Protein AF-A0A4Y3M5N6-F1 (afdb_monomer)

Sequence (99 aa):
MKWKTPMAPKPRKFVPGEALVLSGDALLEIAESHKWFFHGERLMHSAALKNMSLTVVRARIADGYIRRADLNPDWIAFERERFARLDKASKAAITGEAA

Structure (mmCIF, N/CA/C/O backbone):
data_AF-A0A4Y3M5N6-F1
#
_entry.id   AF-A0A4Y3M5N6-F1
#
loop_
_atom_site.group_PDB
_atom_site.id
_atom_site.type_symbol
_atom_site.label_atom_id
_atom_site.label_alt_id
_atom_site.label_comp_id
_atom_site.label_asym_id
_atom_site.label_entity_id
_atom_site.label_seq_id
_atom_site.pdbx_PDB_ins_code
_atom_site.Cartn_x
_atom_site.Cartn_y
_atom_site.Cartn_z
_atom_site.occupancy
_atom_site.B_iso_or_equiv
_atom_site.auth_seq_id
_atom_site.auth_comp_id
_atom_site.auth_asym_id
_atom_site.auth_atom_id
_atom_site.pdbx_PDB_model_num
ATOM 1 N N . MET A 1 1 ? 18.084 19.795 -36.525 1.00 39.41 1 MET A N 1
ATOM 2 C CA . MET A 1 1 ? 17.008 19.636 -35.519 1.00 39.41 1 MET A CA 1
ATOM 3 C C . MET A 1 1 ? 17.546 18.837 -34.341 1.00 39.41 1 MET A C 1
ATOM 5 O O . MET A 1 1 ? 17.941 17.697 -34.541 1.00 39.41 1 MET A O 1
ATOM 9 N N . LYS A 1 2 ? 17.622 19.421 -33.138 1.00 44.84 2 LYS A N 1
ATOM 10 C CA . LYS A 1 2 ? 17.943 18.662 -31.919 1.00 44.84 2 LYS A CA 1
ATOM 11 C C . LYS A 1 2 ? 16.663 17.972 -31.455 1.00 44.84 2 LYS A C 1
ATOM 13 O O . LYS A 1 2 ? 15.797 18.627 -30.883 1.00 44.84 2 LYS A O 1
ATOM 18 N N . TRP A 1 3 ? 16.533 16.681 -31.738 1.00 44.19 3 TRP A N 1
ATOM 19 C CA . TRP A 1 3 ? 15.503 15.850 -31.126 1.00 44.19 3 TRP A CA 1
ATOM 20 C C . TRP A 1 3 ? 15.828 15.791 -29.633 1.00 44.19 3 TRP A C 1
ATOM 22 O O . TRP A 1 3 ? 16.779 15.129 -29.225 1.00 44.19 3 TRP A O 1
ATOM 32 N N . LYS A 1 4 ? 15.113 16.568 -28.813 1.00 52.34 4 LYS A N 1
ATOM 33 C CA . LYS A 1 4 ? 15.133 16.352 -27.367 1.00 52.34 4 LYS A CA 1
ATOM 34 C C . LYS A 1 4 ? 14.393 15.043 -27.151 1.00 52.34 4 LYS A C 1
ATOM 36 O O . LYS A 1 4 ? 13.171 15.020 -27.266 1.00 52.34 4 LYS A O 1
ATOM 41 N N . THR A 1 5 ? 15.127 13.961 -26.910 1.00 56.66 5 THR A N 1
ATOM 42 C CA . THR A 1 5 ? 14.543 12.698 -26.463 1.00 56.66 5 THR A CA 1
ATOM 43 C C . THR A 1 5 ? 13.625 13.027 -25.285 1.00 56.66 5 THR A C 1
ATOM 45 O O . THR A 1 5 ? 14.105 13.651 -24.331 1.00 56.66 5 THR A O 1
ATOM 48 N N . PRO A 1 6 ? 12.315 12.731 -25.350 1.00 56.38 6 PRO A N 1
ATOM 49 C CA . PRO A 1 6 ? 11.434 13.004 -24.230 1.00 56.38 6 PRO A CA 1
ATOM 50 C C . PRO A 1 6 ? 11.995 12.262 -23.020 1.00 56.38 6 PRO A C 1
ATOM 52 O O . PRO A 1 6 ? 12.229 11.054 -23.074 1.00 56.38 6 PRO A O 1
ATOM 55 N N . MET A 1 7 ? 12.296 13.010 -21.958 1.00 62.03 7 MET A N 1
ATOM 56 C CA . MET A 1 7 ? 12.764 12.421 -20.713 1.00 62.03 7 MET A CA 1
ATOM 57 C C . MET A 1 7 ? 11.644 11.501 -20.239 1.00 62.03 7 MET A C 1
ATOM 59 O O . MET A 1 7 ? 10.528 11.975 -20.012 1.00 62.03 7 MET A O 1
ATOM 63 N N . ALA A 1 8 ? 11.915 10.194 -20.179 1.00 67.44 8 ALA A N 1
ATOM 64 C CA . ALA A 1 8 ? 10.926 9.232 -19.722 1.00 67.44 8 ALA A CA 1
ATOM 65 C C . ALA A 1 8 ? 10.376 9.715 -18.368 1.00 67.44 8 ALA A C 1
ATOM 67 O O . ALA A 1 8 ? 11.163 10.138 -17.509 1.00 67.44 8 ALA A O 1
ATOM 68 N N . PRO A 1 9 ? 9.046 9.741 -18.184 1.00 76.38 9 PRO A N 1
ATOM 69 C CA . PRO A 1 9 ? 8.466 10.217 -16.942 1.00 76.38 9 PRO A CA 1
ATOM 70 C C . PRO A 1 9 ? 9.006 9.383 -15.780 1.00 76.38 9 PRO A C 1
ATOM 72 O O . PRO A 1 9 ? 9.137 8.163 -15.884 1.00 76.38 9 PRO A O 1
ATOM 75 N N . LYS A 1 10 ? 9.327 10.050 -14.666 1.00 84.81 10 LYS A N 1
ATOM 76 C CA . LYS A 1 10 ? 9.780 9.367 -13.452 1.00 84.81 10 LYS A CA 1
ATOM 77 C C . LYS A 1 10 ? 8.723 8.319 -13.059 1.00 84.81 10 LYS A C 1
ATOM 79 O O . LYS A 1 10 ? 7.541 8.680 -13.012 1.00 84.81 10 LYS A O 1
ATOM 84 N N . PRO A 1 11 ? 9.103 7.062 -12.762 1.00 89.44 11 PRO A N 1
ATOM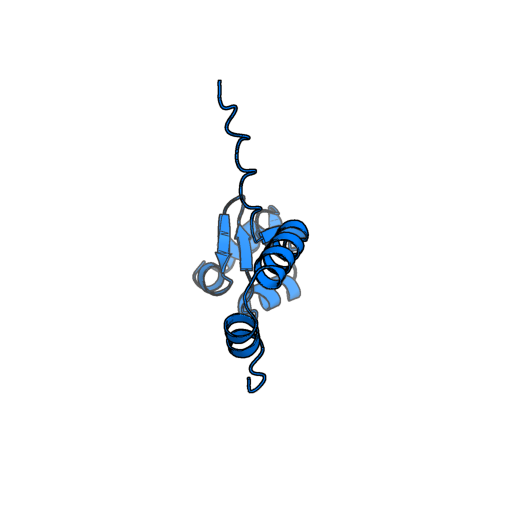 85 C CA . PRO A 1 11 ? 8.136 6.059 -12.327 1.00 89.44 11 PRO A CA 1
ATOM 86 C C . PRO A 1 11 ? 7.400 6.525 -11.062 1.00 89.44 11 PRO A C 1
ATOM 88 O O . PRO A 1 11 ? 7.904 7.346 -10.294 1.00 89.44 11 PRO A O 1
ATOM 91 N N . ARG A 1 12 ? 6.186 6.022 -10.820 1.00 90.56 12 ARG A N 1
ATOM 92 C CA . ARG A 1 12 ? 5.474 6.286 -9.557 1.00 90.56 12 ARG A CA 1
ATOM 93 C C . ARG A 1 12 ? 6.083 5.443 -8.439 1.00 90.56 12 ARG A C 1
ATOM 95 O O . ARG A 1 12 ? 6.381 4.279 -8.670 1.00 90.56 12 ARG A O 1
ATOM 102 N N . LYS A 1 13 ? 6.213 6.001 -7.230 1.00 94.56 13 LYS A N 1
ATOM 103 C CA . LYS A 1 13 ? 6.782 5.295 -6.066 1.00 94.56 13 LYS A CA 1
ATOM 104 C C . LYS A 1 13 ? 5.948 4.091 -5.618 1.00 94.56 13 LYS A C 1
ATOM 106 O O . LYS A 1 13 ? 6.518 3.058 -5.294 1.00 94.56 13 LYS A O 1
ATOM 111 N N . PHE A 1 14 ? 4.627 4.233 -5.592 1.00 96.00 14 PHE A N 1
ATOM 112 C CA . PHE A 1 14 ? 3.705 3.185 -5.156 1.00 96.00 14 PHE A CA 1
ATOM 113 C C . PHE A 1 14 ? 2.809 2.726 -6.303 1.00 96.00 14 PHE A C 1
ATOM 115 O O . PHE A 1 14 ? 2.436 3.538 -7.156 1.00 96.00 14 PHE A O 1
ATOM 122 N N . VAL A 1 15 ? 2.433 1.449 -6.276 1.00 95.50 15 VAL A N 1
ATOM 123 C CA . VAL A 1 15 ? 1.478 0.823 -7.200 1.00 95.50 15 VAL A CA 1
ATOM 124 C C . VAL A 1 15 ? 0.389 0.066 -6.428 1.00 95.50 15 VAL A C 1
ATOM 126 O O . VAL A 1 15 ? 0.638 -0.356 -5.295 1.00 95.50 15 VAL A O 1
ATOM 129 N N . PRO A 1 16 ? -0.828 -0.081 -6.989 1.00 95.44 16 PRO A N 1
ATOM 130 C CA . PRO A 1 16 ? -1.902 -0.815 -6.327 1.00 95.44 16 PRO A CA 1
ATOM 131 C C . PRO A 1 16 ? -1.558 -2.300 -6.190 1.00 95.44 16 PRO A C 1
ATOM 133 O O . PRO A 1 16 ? -1.433 -3.003 -7.192 1.00 95.44 16 PRO A O 1
ATOM 136 N N . GLY A 1 17 ? -1.448 -2.763 -4.950 1.00 94.44 17 GLY A N 1
ATOM 137 C CA . GLY A 1 17 ? -1.232 -4.159 -4.594 1.00 94.44 17 GLY A CA 1
ATOM 138 C C . GLY A 1 17 ? -2.535 -4.939 -4.453 1.00 94.44 17 GLY A C 1
ATOM 139 O O . GLY A 1 17 ? -3.551 -4.632 -5.094 1.00 94.44 17 GLY A O 1
ATOM 140 N N . GLU A 1 18 ? -2.515 -5.942 -3.580 1.00 94.06 18 GLU A N 1
ATOM 141 C CA . GLU A 1 18 ? -3.686 -6.757 -3.250 1.00 94.06 18 GLU A CA 1
ATOM 142 C C . GLU A 1 18 ? -4.818 -5.923 -2.639 1.00 94.06 18 GLU A C 1
ATOM 144 O O . GLU A 1 18 ? -4.592 -5.012 -1.835 1.00 94.06 18 GLU A O 1
ATOM 149 N N . ALA A 1 19 ? -6.054 -6.250 -3.018 1.00 94.62 19 ALA A N 1
ATOM 150 C CA . ALA A 1 19 ? -7.231 -5.724 -2.343 1.00 94.62 19 ALA A CA 1
ATOM 151 C C . ALA A 1 19 ? -7.325 -6.312 -0.935 1.00 94.62 19 ALA A C 1
ATOM 153 O O . ALA A 1 19 ? -7.101 -7.506 -0.735 1.00 94.62 19 ALA A O 1
ATOM 154 N N . LEU A 1 20 ? -7.666 -5.471 0.039 1.00 94.25 20 LEU A N 1
ATOM 155 C CA . LEU A 1 20 ? -7.989 -5.974 1.364 1.00 94.25 20 LEU A CA 1
ATOM 156 C C . LEU A 1 20 ? -9.308 -6.745 1.293 1.00 94.25 20 LEU A C 1
ATOM 158 O O . LEU A 1 20 ? -10.270 -6.295 0.674 1.00 94.25 20 LEU A O 1
ATOM 162 N N . VAL A 1 21 ? -9.351 -7.895 1.955 1.00 94.25 21 VAL A N 1
ATOM 163 C CA . VAL A 1 21 ? -10.579 -8.672 2.139 1.00 94.25 21 VAL A CA 1
ATOM 164 C C . VAL A 1 21 ? -11.224 -8.234 3.445 1.00 94.25 21 VAL A C 1
ATOM 166 O O . VAL A 1 21 ? -10.520 -7.981 4.421 1.00 94.25 21 VAL A O 1
ATOM 169 N N . LEU A 1 22 ? -12.555 -8.131 3.487 1.00 92.94 22 LEU A N 1
ATOM 170 C CA . LEU A 1 22 ? -13.253 -7.734 4.707 1.00 92.94 22 LEU A CA 1
ATOM 171 C C . LEU A 1 22 ? -13.073 -8.801 5.796 1.00 92.94 22 LEU A C 1
ATOM 173 O O . LEU A 1 22 ? -13.794 -9.794 5.842 1.00 92.94 22 LEU A O 1
ATOM 177 N N . SER A 1 23 ? -12.119 -8.562 6.689 1.00 93.06 23 SER A N 1
ATOM 178 C CA . SER A 1 23 ? -11.788 -9.416 7.825 1.00 93.06 23 SER A CA 1
ATOM 179 C C . SER A 1 23 ? -11.346 -8.573 9.024 1.00 93.06 23 SER A C 1
ATOM 181 O O . SER A 1 23 ? -11.072 -7.375 8.896 1.00 93.06 23 SER A O 1
ATOM 183 N N . GLY A 1 24 ? -11.270 -9.203 10.202 1.00 90.06 24 GLY A N 1
ATO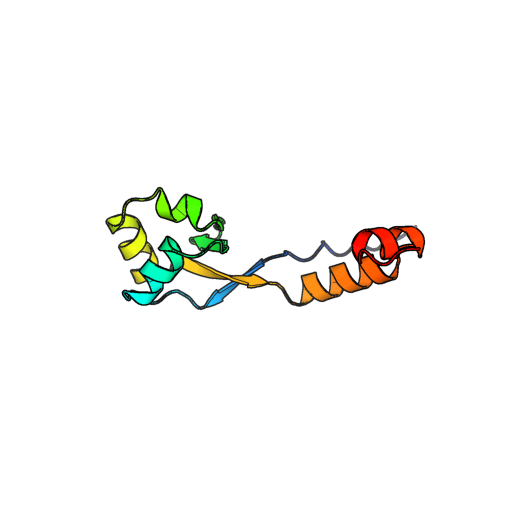M 184 C CA . GLY A 1 24 ? -10.667 -8.578 11.382 1.00 90.06 24 GLY A CA 1
ATOM 185 C C . GLY A 1 24 ? -9.221 -8.150 11.118 1.00 90.06 24 GLY A C 1
ATOM 186 O O . GLY A 1 24 ? -8.856 -7.021 11.430 1.00 90.06 24 GLY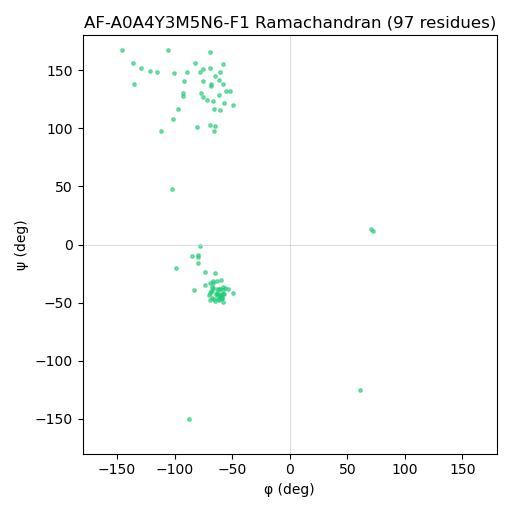 A O 1
ATOM 187 N N . ASP A 1 25 ? -8.446 -8.997 10.439 1.00 91.62 25 ASP A N 1
ATOM 188 C CA . ASP A 1 25 ? -7.037 -8.742 10.124 1.00 91.62 25 ASP A CA 1
ATOM 189 C C . ASP A 1 25 ? -6.841 -7.530 9.213 1.00 91.62 25 ASP A C 1
ATOM 191 O O . ASP A 1 25 ? -5.915 -6.753 9.417 1.00 91.62 25 ASP A O 1
ATOM 195 N N . ALA A 1 26 ? -7.724 -7.312 8.234 1.00 90.88 26 ALA A N 1
ATOM 196 C CA . ALA A 1 26 ? -7.646 -6.133 7.372 1.00 90.88 26 ALA A CA 1
ATOM 197 C C . ALA A 1 26 ? -7.920 -4.835 8.146 1.00 90.88 26 ALA A C 1
ATOM 199 O O . ALA A 1 26 ? -7.281 -3.80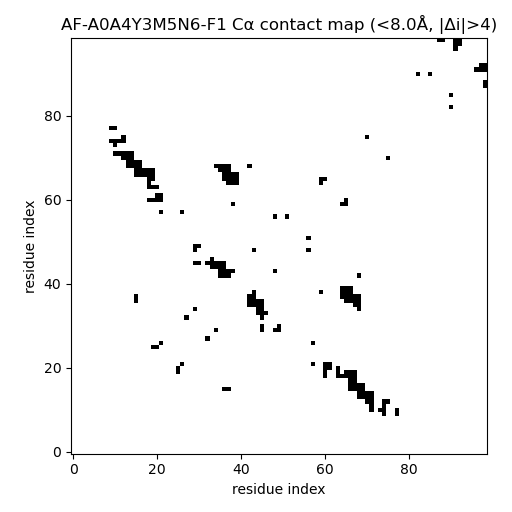8 7.906 1.00 90.88 26 ALA A O 1
ATOM 200 N N . LEU A 1 27 ? -8.861 -4.875 9.093 1.00 92.00 27 LEU A N 1
ATOM 201 C CA . LEU A 1 27 ? -9.156 -3.735 9.957 1.00 92.00 27 LEU A CA 1
ATOM 202 C C . LEU A 1 27 ? -8.006 -3.468 10.934 1.00 92.00 27 LEU A C 1
ATOM 204 O O . LEU A 1 27 ? -7.629 -2.309 11.109 1.00 92.00 27 LEU A O 1
ATOM 208 N N . LEU A 1 28 ? -7.418 -4.522 11.508 1.00 92.25 28 LEU A N 1
ATOM 209 C CA . LEU A 1 28 ? -6.213 -4.433 12.337 1.00 92.25 28 LEU A CA 1
ATOM 210 C C . LEU A 1 28 ? -5.030 -3.886 11.540 1.00 92.25 28 LEU A C 1
ATOM 212 O O . LEU A 1 28 ? -4.344 -2.982 12.010 1.00 92.25 28 LEU A O 1
ATOM 216 N N . GLU A 1 29 ? -4.840 -4.337 10.299 1.00 92.31 29 GLU A N 1
ATOM 217 C CA . GLU A 1 29 ? -3.786 -3.820 9.434 1.00 92.31 29 GLU A CA 1
ATOM 218 C C . GLU A 1 29 ? -3.952 -2.310 9.218 1.00 92.31 29 GLU A C 1
ATOM 220 O O . GLU A 1 29 ? -2.979 -1.573 9.323 1.00 92.31 29 GLU A O 1
ATOM 225 N N . ILE A 1 30 ? -5.160 -1.794 8.990 1.00 92.25 30 ILE A N 1
ATOM 226 C CA . ILE A 1 30 ? -5.370 -0.339 8.876 1.00 92.25 30 ILE A CA 1
ATOM 227 C C . ILE A 1 30 ? -5.160 0.374 10.224 1.00 92.25 30 ILE A C 1
ATOM 229 O O . ILE A 1 30 ? -4.579 1.463 10.254 1.00 92.25 30 ILE A O 1
ATOM 233 N N . ALA A 1 31 ? -5.625 -0.214 11.329 1.00 87.81 31 ALA A N 1
ATOM 234 C CA . ALA A 1 31 ? -5.577 0.386 12.661 1.00 87.81 31 ALA A CA 1
ATOM 235 C C . ALA A 1 31 ? -4.139 0.519 13.201 1.00 87.81 31 ALA A C 1
ATOM 237 O O . ALA A 1 31 ? -3.736 1.582 13.692 1.00 87.81 31 ALA A O 1
ATOM 238 N N . GLU A 1 32 ? -3.353 -0.543 13.063 1.00 86.06 32 GLU A N 1
ATOM 239 C CA . GLU A 1 32 ? -2.040 -0.681 13.693 1.00 86.06 32 GLU A CA 1
ATOM 240 C C . GLU A 1 32 ? -0.888 -0.344 12.748 1.00 86.06 32 GLU A C 1
ATOM 242 O O . GLU A 1 32 ? 0.207 -0.005 13.196 1.00 86.06 32 GLU A O 1
ATOM 247 N N . SER A 1 33 ? -1.105 -0.379 11.430 1.00 75.44 33 SER A N 1
ATOM 248 C CA . SER A 1 33 ? -0.018 -0.083 10.502 1.00 75.44 33 SER A CA 1
ATOM 249 C C . SER A 1 33 ? 0.310 1.409 10.410 1.00 75.44 33 SER A C 1
ATOM 251 O O . SER A 1 33 ? -0.550 2.290 10.489 1.00 75.44 33 SER A O 1
ATOM 253 N N . HIS A 1 34 ? 1.579 1.691 10.115 1.00 88.81 34 HIS A N 1
ATOM 254 C CA . HIS A 1 34 ? 2.062 2.956 9.551 1.00 88.81 34 HIS A CA 1
ATOM 255 C C . HIS A 1 34 ? 2.332 2.791 8.046 1.00 88.81 34 HIS A C 1
ATOM 257 O O . HIS A 1 34 ? 3.411 3.106 7.544 1.00 88.81 34 HIS A O 1
ATOM 263 N N . LYS A 1 35 ? 1.367 2.194 7.333 1.00 92.69 35 LYS A N 1
ATOM 264 C CA . LYS A 1 35 ? 1.471 1.865 5.906 1.00 92.69 35 LYS A CA 1
ATOM 265 C C . LYS A 1 35 ? 0.632 2.802 5.035 1.00 92.69 35 LYS A C 1
ATOM 267 O O . LYS A 1 35 ? -0.225 3.552 5.507 1.00 92.69 35 LYS A O 1
ATOM 272 N N . TRP A 1 36 ? 0.893 2.729 3.735 1.00 95.94 36 TRP A N 1
ATOM 273 C CA . TRP A 1 36 ? 0.112 3.385 2.694 1.00 95.94 36 TRP A CA 1
ATOM 274 C C . TRP A 1 36 ? -0.837 2.387 2.027 1.00 95.94 36 TRP A C 1
ATOM 276 O O . TRP A 1 36 ? -0.518 1.209 1.878 1.00 95.94 36 TRP A O 1
ATOM 286 N N . PHE A 1 37 ? -1.990 2.888 1.600 1.00 96.75 37 PHE A N 1
ATOM 287 C CA . PHE A 1 37 ? -3.039 2.145 0.916 1.00 96.75 37 PHE A CA 1
ATOM 288 C C . PHE A 1 37 ? -3.551 2.963 -0.263 1.00 96.75 37 PHE A C 1
ATOM 290 O O . PHE A 1 37 ? -3.470 4.191 -0.267 1.00 96.75 37 PHE A O 1
ATOM 297 N N . PHE A 1 38 ? -4.122 2.298 -1.252 1.00 97.00 38 PHE A N 1
ATOM 298 C CA . PHE A 1 38 ? -4.954 2.942 -2.254 1.00 97.00 38 PHE A CA 1
ATOM 299 C C . PHE A 1 38 ? -6.410 2.884 -1.803 1.00 97.00 38 PHE A C 1
ATOM 301 O O . PHE A 1 38 ? -6.887 1.819 -1.436 1.00 97.00 38 PHE A O 1
ATOM 308 N N . HIS A 1 39 ? -7.100 4.022 -1.832 1.00 94.88 39 HIS A N 1
ATOM 309 C CA . HIS A 1 39 ? -8.550 4.133 -1.711 1.00 94.88 39 HIS A CA 1
ATOM 310 C C . HIS A 1 39 ? -9.100 4.594 -3.070 1.00 94.88 39 HIS A C 1
ATOM 312 O O . HIS A 1 39 ? -9.039 5.782 -3.415 1.00 94.88 39 HIS A O 1
ATOM 318 N N . GLY A 1 40 ? -9.583 3.646 -3.873 1.00 92.88 40 GLY A N 1
ATOM 319 C CA . GLY A 1 40 ? -9.779 3.842 -5.308 1.00 92.88 40 GLY A CA 1
ATOM 320 C C . GLY A 1 40 ? -8.440 4.148 -5.984 1.00 92.88 40 GLY A C 1
ATOM 321 O O . GLY A 1 40 ? -7.464 3.424 -5.807 1.00 92.88 40 GLY A O 1
ATOM 322 N N . GLU A 1 41 ? -8.363 5.260 -6.712 1.00 91.38 41 GLU A N 1
ATOM 323 C CA . GLU A 1 41 ? -7.121 5.703 -7.367 1.00 91.38 41 GLU A CA 1
ATOM 324 C C . GLU A 1 41 ? -6.195 6.517 -6.448 1.00 91.38 41 GLU A C 1
ATOM 326 O O . GLU A 1 41 ? -5.051 6.812 -6.803 1.00 91.38 41 GLU A O 1
ATOM 331 N N . ARG A 1 42 ? -6.672 6.908 -5.258 1.00 94.44 42 ARG A N 1
ATOM 332 C CA . ARG A 1 42 ? -5.951 7.827 -4.374 1.00 94.44 42 ARG A CA 1
ATOM 333 C C . ARG A 1 42 ? -5.077 7.075 -3.381 1.00 94.44 42 ARG A C 1
ATOM 335 O O . ARG A 1 42 ? -5.568 6.254 -2.614 1.00 94.44 42 ARG A O 1
ATOM 342 N N . LEU A 1 43 ? -3.800 7.439 -3.320 1.00 96.31 43 LEU A N 1
ATOM 343 C CA . LEU A 1 43 ? -2.885 6.965 -2.286 1.00 96.31 43 LEU A C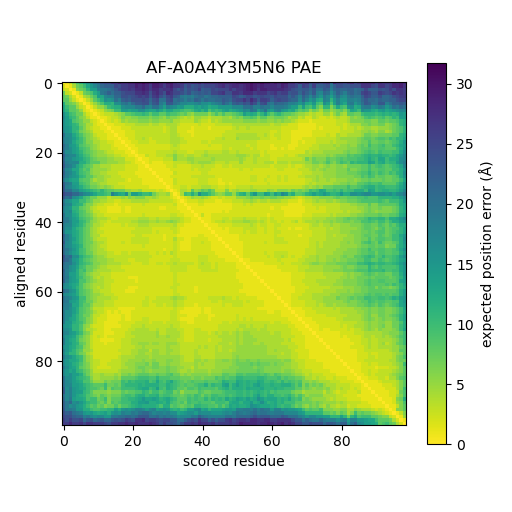A 1
ATOM 344 C C . LEU A 1 43 ? -3.168 7.683 -0.949 1.00 96.31 43 LEU A C 1
ATOM 346 O O . LEU A 1 43 ? -3.191 8.914 -0.889 1.00 96.31 43 LEU A O 1
ATOM 350 N N . MET A 1 44 ? -3.379 6.920 0.121 1.00 95.62 44 MET A N 1
ATOM 351 C CA . MET A 1 44 ? -3.728 7.398 1.459 1.00 95.62 44 MET A CA 1
ATOM 352 C C . MET A 1 44 ? -2.909 6.681 2.533 1.00 95.62 44 MET A C 1
ATOM 354 O O . MET A 1 44 ? -2.704 5.472 2.480 1.00 95.62 44 MET A O 1
ATOM 358 N N . HIS A 1 45 ? -2.442 7.430 3.530 1.00 95.56 45 HIS A N 1
ATOM 359 C CA . HIS A 1 45 ? -1.769 6.855 4.692 1.00 95.56 45 HIS A CA 1
ATOM 360 C C . HIS A 1 45 ? -2.798 6.257 5.663 1.00 95.56 45 HIS A C 1
ATOM 362 O O . HIS A 1 45 ? -3.899 6.800 5.794 1.00 95.56 45 HIS A O 1
ATOM 368 N N . SER A 1 46 ? -2.433 5.198 6.389 1.00 94.56 46 SER A N 1
ATOM 369 C CA . SER A 1 46 ? -3.293 4.535 7.383 1.00 94.56 46 SER A CA 1
ATOM 370 C C . SER A 1 46 ? -3.943 5.523 8.358 1.00 94.56 46 SER A C 1
ATOM 372 O O . SER A 1 46 ? -5.138 5.452 8.610 1.00 94.56 46 SER A O 1
ATOM 374 N N . ALA A 1 47 ? -3.193 6.521 8.834 1.00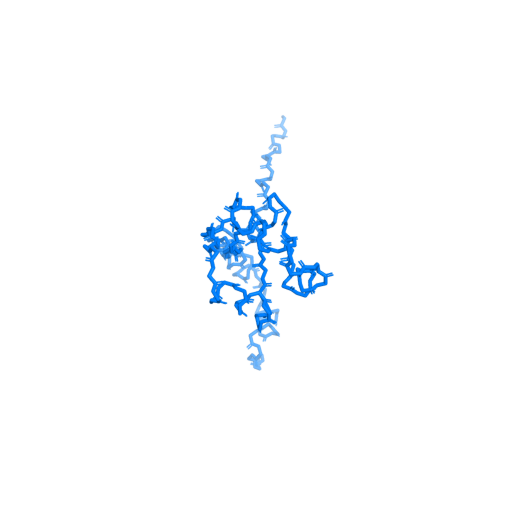 94.19 47 ALA A N 1
ATOM 375 C CA . ALA A 1 47 ? -3.698 7.587 9.705 1.00 94.19 47 ALA A CA 1
ATOM 376 C C . ALA A 1 47 ? -4.933 8.316 9.138 1.00 94.19 47 ALA A C 1
ATOM 378 O O . ALA A 1 47 ? -5.852 8.627 9.886 1.00 94.19 47 ALA A O 1
ATOM 379 N N . ALA A 1 48 ? -4.990 8.549 7.824 1.00 93.69 48 ALA A N 1
ATOM 380 C CA . ALA A 1 48 ? -6.144 9.186 7.193 1.00 93.69 48 ALA A CA 1
ATOM 381 C C . ALA A 1 48 ? -7.350 8.238 7.103 1.00 93.69 48 ALA A C 1
ATOM 383 O O . ALA A 1 48 ? -8.483 8.682 7.260 1.00 93.69 48 ALA A O 1
ATOM 384 N N . LEU A 1 49 ? -7.113 6.939 6.888 1.00 92.69 49 LEU A N 1
ATOM 385 C CA . LEU A 1 49 ? -8.168 5.922 6.911 1.00 92.69 49 LEU A CA 1
ATOM 386 C C . LEU A 1 49 ? -8.740 5.735 8.322 1.00 92.69 49 LEU A C 1
ATOM 388 O O . LEU A 1 49 ? -9.946 5.583 8.470 1.00 92.69 49 LEU A O 1
ATOM 392 N N . LYS A 1 50 ? -7.900 5.832 9.359 1.00 92.38 50 LYS A N 1
ATOM 393 C CA . LYS A 1 50 ? -8.318 5.769 10.772 1.00 92.38 50 LYS A CA 1
ATOM 394 C C . LYS A 1 50 ? -9.214 6.928 11.202 1.00 92.38 50 LYS A C 1
ATOM 396 O O . LYS A 1 50 ? -9.992 6.775 12.133 1.00 92.38 50 LYS A O 1
ATOM 401 N N . ASN A 1 51 ? -9.126 8.062 10.510 1.00 94.25 51 ASN A N 1
ATOM 402 C CA . ASN A 1 51 ? -10.008 9.204 10.744 1.00 94.25 51 ASN A CA 1
ATOM 403 C C . ASN A 1 51 ? -11.388 9.037 10.082 1.00 94.25 51 ASN A C 1
ATOM 405 O O . ASN A 1 51 ? -12.275 9.857 10.310 1.00 94.25 51 ASN A O 1
ATOM 409 N N . MET A 1 52 ? -11.584 8.013 9.244 1.00 92.44 52 MET A N 1
ATOM 410 C CA . MET A 1 52 ? -12.898 7.680 8.694 1.00 92.44 52 MET A CA 1
ATOM 411 C C . MET A 1 52 ? -13.699 6.843 9.692 1.00 92.44 52 MET A C 1
ATOM 413 O O . MET A 1 52 ? -13.141 6.142 10.534 1.00 92.44 52 MET A O 1
ATOM 417 N N . SER A 1 53 ? -15.028 6.866 9.574 1.00 94.62 53 SER A N 1
ATOM 418 C CA . SER A 1 53 ? -15.861 5.987 10.393 1.00 94.62 53 SER A CA 1
ATOM 419 C C . SER A 1 53 ? -15.617 4.518 10.038 1.00 94.62 53 SER A C 1
ATOM 421 O O . SER A 1 53 ? -15.420 4.162 8.872 1.00 94.62 53 SER A O 1
ATOM 423 N N . LEU A 1 54 ? -15.690 3.642 11.044 1.00 93.56 54 LEU A N 1
ATOM 424 C CA . LEU A 1 54 ? -15.492 2.203 10.856 1.00 93.56 54 LEU A CA 1
ATOM 425 C C . LEU A 1 54 ? -16.458 1.619 9.812 1.00 93.56 54 LEU A C 1
ATOM 427 O O . LEU A 1 54 ? -16.066 0.770 9.014 1.00 93.56 54 LEU A O 1
ATOM 431 N N . THR A 1 55 ? -17.702 2.103 9.776 1.00 95.12 55 THR A N 1
ATOM 432 C CA . THR A 1 55 ? -18.706 1.702 8.780 1.00 95.12 55 THR A CA 1
ATOM 433 C C . THR A 1 55 ? -18.252 2.020 7.358 1.00 95.12 55 THR A C 1
ATOM 435 O O . THR A 1 55 ? -18.366 1.168 6.479 1.00 95.12 55 THR A O 1
ATOM 438 N N . VAL A 1 56 ? -17.690 3.214 7.134 1.00 94.81 56 VAL A N 1
ATOM 439 C CA . VAL A 1 56 ? -17.170 3.613 5.820 1.00 94.81 56 VAL A CA 1
ATOM 440 C C . VAL A 1 56 ? -15.980 2.744 5.437 1.00 94.81 56 VAL A C 1
ATOM 442 O O . VAL A 1 56 ? -15.956 2.218 4.330 1.00 94.81 56 VAL A O 1
ATOM 445 N N . VAL A 1 57 ? -15.025 2.534 6.346 1.00 94.50 57 VAL A N 1
ATOM 446 C CA . VAL A 1 57 ? -13.852 1.692 6.065 1.00 94.50 57 VAL A CA 1
ATOM 447 C C . VAL A 1 57 ? -14.277 0.269 5.695 1.00 94.50 57 VAL A C 1
ATOM 449 O O . VAL A 1 57 ? -13.830 -0.251 4.677 1.00 94.50 57 VAL A O 1
ATOM 452 N N . ARG A 1 58 ? -15.197 -0.341 6.453 1.00 95.50 58 ARG A N 1
ATOM 453 C CA . ARG A 1 58 ? -15.711 -1.691 6.162 1.00 95.50 58 ARG A CA 1
ATOM 454 C C . ARG A 1 58 ? -16.395 -1.776 4.802 1.00 95.50 58 ARG A C 1
ATOM 456 O O . ARG A 1 58 ? -16.111 -2.714 4.065 1.00 95.50 58 ARG A O 1
ATOM 463 N N . ALA A 1 59 ? -17.248 -0.806 4.466 1.00 95.50 59 ALA A N 1
ATOM 464 C CA . ALA A 1 59 ? -17.903 -0.757 3.160 1.00 95.50 59 ALA A CA 1
ATOM 465 C C . ALA A 1 59 ? -16.868 -0.668 2.028 1.00 95.50 59 ALA A C 1
ATOM 467 O O . ALA A 1 59 ? -16.894 -1.461 1.097 1.00 95.50 59 ALA A O 1
ATOM 468 N N . ARG A 1 60 ? -15.869 0.212 2.160 1.00 95.88 60 ARG A N 1
ATOM 469 C CA . ARG A 1 60 ? -14.823 0.387 1.140 1.00 95.88 60 ARG A CA 1
ATOM 470 C C . ARG A 1 60 ? -13.911 -0.828 0.983 1.00 95.88 60 ARG A C 1
ATOM 472 O O . ARG A 1 60 ? -13.431 -1.066 -0.122 1.00 95.88 60 ARG A O 1
ATOM 479 N N . ILE A 1 61 ? -13.665 -1.588 2.049 1.00 95.62 61 ILE A N 1
ATOM 480 C CA . ILE A 1 61 ? -12.968 -2.878 1.950 1.00 95.62 61 ILE A CA 1
ATOM 481 C C . ILE A 1 61 ? -13.855 -3.900 1.230 1.00 95.62 61 ILE A C 1
ATOM 483 O O . ILE A 1 61 ? -13.384 -4.551 0.305 1.00 95.62 61 ILE A O 1
ATOM 487 N N . ALA A 1 62 ? -15.131 -4.015 1.614 1.00 94.81 62 ALA A N 1
ATOM 488 C CA . ALA A 1 62 ? -16.073 -4.945 0.986 1.00 94.81 62 ALA A CA 1
ATOM 489 C C . ALA A 1 62 ? -16.225 -4.694 -0.522 1.00 94.81 62 ALA A C 1
ATOM 491 O O . ALA A 1 62 ? -16.253 -5.638 -1.305 1.00 94.81 62 ALA A O 1
ATOM 492 N N . ASP A 1 63 ? -16.239 -3.422 -0.920 1.00 94.50 63 ASP A N 1
ATOM 493 C CA . ASP A 1 63 ? -16.326 -2.992 -2.315 1.00 94.50 63 ASP A CA 1
ATOM 494 C C . ASP A 1 63 ? -14.982 -3.114 -3.072 1.00 94.50 63 ASP A C 1
ATOM 496 O O . ASP A 1 63 ? -14.891 -2.747 -4.242 1.00 94.50 63 ASP A O 1
ATOM 500 N N . GLY A 1 64 ? -13.902 -3.557 -2.414 1.00 93.62 64 GLY A N 1
ATOM 501 C CA . GLY A 1 64 ? -12.569 -3.685 -3.015 1.00 93.62 64 GLY A CA 1
ATOM 502 C C . GLY A 1 64 ? -11.870 -2.353 -3.319 1.00 93.62 64 GLY A C 1
ATOM 503 O O . GLY A 1 64 ? -10.861 -2.325 -4.026 1.00 93.62 64 GLY A O 1
ATOM 504 N N . TYR A 1 65 ? -12.371 -1.236 -2.783 1.00 95.44 65 TYR A N 1
ATOM 505 C CA . TYR A 1 65 ? -11.784 0.092 -2.987 1.00 95.44 65 TYR A CA 1
ATOM 506 C C . TYR A 1 65 ? -10.495 0.294 -2.201 1.00 95.44 65 TYR A C 1
ATOM 508 O O . TYR A 1 65 ? -9.705 1.156 -2.582 1.00 95.44 65 TYR A O 1
ATOM 516 N N . ILE A 1 66 ? -10.278 -0.451 -1.114 1.00 96.12 66 ILE A N 1
ATOM 517 C CA . ILE A 1 66 ? -9.043 -0.359 -0.334 1.00 96.12 66 ILE A CA 1
ATOM 518 C C . ILE A 1 66 ? -8.075 -1.463 -0.749 1.00 96.12 66 ILE A C 1
ATOM 520 O O . ILE A 1 66 ? -8.335 -2.649 -0.552 1.00 96.12 66 ILE A O 1
ATOM 524 N N . ARG A 1 67 ? -6.929 -1.060 -1.295 1.00 96.88 67 ARG A N 1
ATOM 525 C CA . ARG A 1 67 ? -5.841 -1.953 -1.709 1.00 96.88 67 ARG A CA 1
ATOM 526 C C . ARG A 1 67 ? -4.557 -1.586 -0.980 1.00 96.88 67 ARG A C 1
ATOM 528 O O . ARG A 1 67 ? -4.336 -0.415 -0.666 1.00 96.88 67 ARG A O 1
ATOM 535 N N . ARG A 1 68 ? -3.684 -2.559 -0.726 1.00 95.62 68 ARG A N 1
ATOM 536 C CA . ARG A 1 68 ? -2.325 -2.287 -0.234 1.00 95.62 68 ARG A CA 1
ATOM 537 C C . ARG A 1 68 ? -1.565 -1.436 -1.255 1.00 95.62 68 ARG A C 1
ATOM 539 O O . ARG A 1 68 ? -1.834 -1.504 -2.455 1.00 95.62 68 ARG A O 1
ATOM 546 N N . ALA A 1 69 ? -0.655 -0.591 -0.781 1.00 96.50 69 ALA A N 1
ATOM 547 C CA . ALA A 1 69 ? 0.250 0.147 -1.653 1.00 96.50 69 ALA A CA 1
ATOM 548 C C . ALA A 1 69 ? 1.626 -0.520 -1.646 1.00 96.50 69 ALA A C 1
ATOM 550 O O . ALA A 1 69 ? 2.371 -0.403 -0.671 1.00 96.50 69 ALA A O 1
ATOM 551 N N . ASP A 1 70 ? 1.969 -1.169 -2.753 1.00 95.06 70 ASP A N 1
ATOM 552 C CA . ASP A 1 70 ? 3.252 -1.843 -2.899 1.00 95.06 70 ASP A CA 1
ATOM 553 C C . ASP A 1 70 ? 4.294 -0.882 -3.472 1.00 95.06 70 ASP A C 1
ATOM 555 O O . ASP A 1 70 ? 3.979 0.039 -4.238 1.00 95.06 70 ASP A O 1
ATOM 559 N N . LEU A 1 71 ? 5.556 -1.068 -3.080 1.00 94.12 71 LEU A N 1
ATOM 560 C CA . LEU A 1 71 ? 6.658 -0.275 -3.614 1.00 94.12 71 LEU A CA 1
ATOM 561 C C . LEU A 1 71 ? 6.919 -0.695 -5.064 1.00 94.12 71 LEU A C 1
ATOM 563 O O . LEU A 1 71 ? 7.164 -1.866 -5.342 1.00 94.12 71 LEU A O 1
ATOM 567 N N . ASN A 1 72 ? 6.882 0.265 -5.987 1.00 95.25 72 ASN A N 1
ATOM 568 C CA . ASN A 1 72 ? 7.057 -0.016 -7.406 1.00 95.25 72 ASN A CA 1
ATOM 569 C C . ASN A 1 72 ? 8.496 -0.497 -7.695 1.00 95.25 72 ASN A C 1
ATOM 571 O O . ASN A 1 72 ? 9.436 0.256 -7.413 1.00 95.25 72 ASN A O 1
ATOM 575 N N . PRO A 1 73 ? 8.703 -1.684 -8.295 1.00 93.62 73 PRO A N 1
ATOM 576 C CA . PRO A 1 73 ? 10.040 -2.158 -8.654 1.00 93.62 73 PRO A CA 1
ATOM 577 C C 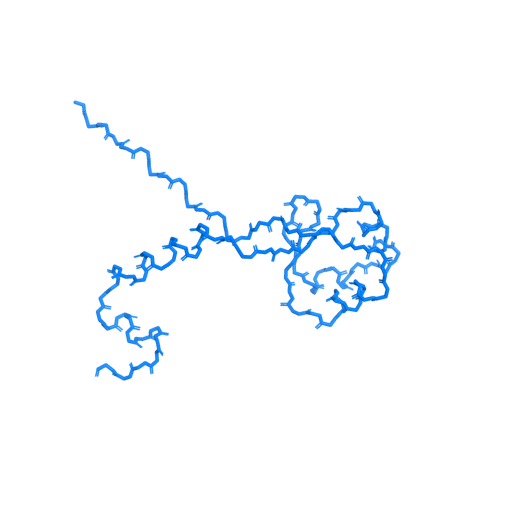. PRO A 1 73 ? 10.789 -1.198 -9.591 1.00 93.62 73 PRO A C 1
ATOM 579 O O . PRO A 1 73 ? 11.985 -0.974 -9.396 1.00 93.62 73 PRO A O 1
ATOM 582 N N . ASP A 1 74 ? 10.098 -0.542 -10.526 1.00 93.31 74 ASP A N 1
ATOM 583 C CA . ASP A 1 74 ? 10.717 0.426 -11.443 1.00 93.31 74 ASP A CA 1
ATOM 584 C C . ASP A 1 74 ? 11.206 1.673 -10.704 1.00 93.31 74 ASP A C 1
ATOM 586 O O . ASP A 1 74 ? 12.230 2.264 -11.047 1.00 93.31 74 ASP A O 1
ATOM 590 N N . TRP A 1 75 ? 10.500 2.068 -9.642 1.00 93.75 75 TRP A N 1
ATOM 591 C CA . TRP A 1 75 ? 10.951 3.148 -8.771 1.00 93.75 75 TRP A CA 1
ATOM 592 C C . TRP A 1 75 ? 12.208 2.764 -7.995 1.00 93.75 75 TRP A C 1
ATOM 594 O O . TRP A 1 75 ? 13.113 3.586 -7.850 1.00 93.75 75 TRP A O 1
ATOM 604 N N . ILE A 1 76 ? 12.280 1.523 -7.509 1.00 92.50 76 ILE A N 1
ATOM 605 C CA . ILE A 1 76 ? 13.468 1.013 -6.817 1.00 92.50 76 ILE A CA 1
ATOM 606 C C . ILE A 1 76 ? 14.664 1.028 -7.771 1.00 92.50 76 ILE A C 1
ATOM 608 O O . ILE A 1 76 ? 15.727 1.523 -7.400 1.00 92.50 76 ILE A O 1
ATOM 612 N N . ALA A 1 77 ? 14.496 0.528 -8.998 1.00 92.88 77 ALA A N 1
ATOM 613 C CA . ALA A 1 77 ? 15.538 0.553 -10.021 1.00 92.88 77 ALA A CA 1
ATOM 614 C C . ALA A 1 77 ? 15.981 1.989 -10.339 1.00 92.88 77 ALA A C 1
ATOM 616 O O . ALA A 1 77 ? 17.177 2.280 -10.339 1.00 92.88 77 ALA A O 1
ATOM 617 N N . PHE A 1 78 ? 15.020 2.901 -10.506 1.00 92.12 78 PHE A N 1
ATOM 618 C CA . PHE A 1 78 ? 15.288 4.317 -10.729 1.00 92.12 78 PHE A CA 1
ATOM 619 C C . PHE A 1 78 ? 16.105 4.949 -9.588 1.00 92.12 78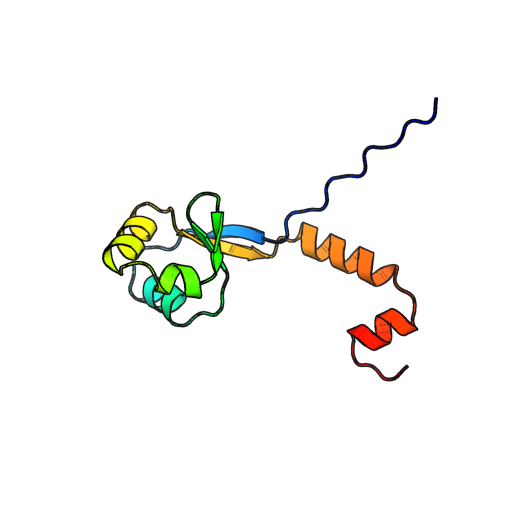 PHE A C 1
ATOM 621 O O . PHE A 1 78 ? 17.105 5.622 -9.839 1.00 92.12 78 PHE A O 1
ATOM 628 N N . GLU A 1 79 ? 15.706 4.758 -8.325 1.00 91.44 79 GLU A N 1
ATOM 629 C CA . GLU A 1 79 ? 16.426 5.352 -7.189 1.00 91.44 79 GLU A CA 1
ATOM 630 C C . GLU A 1 79 ? 17.808 4.706 -7.002 1.00 91.44 79 GLU A C 1
ATOM 632 O O . GLU A 1 79 ? 18.757 5.410 -6.661 1.00 91.44 79 GLU A O 1
ATOM 637 N N . ARG A 1 80 ? 17.967 3.409 -7.306 1.00 91.50 80 ARG A N 1
ATOM 638 C CA . ARG A 1 80 ? 19.283 2.744 -7.336 1.00 91.50 80 ARG A CA 1
ATOM 639 C C . ARG A 1 80 ? 20.204 3.351 -8.389 1.00 91.50 80 ARG A C 1
ATOM 641 O O . ARG A 1 80 ? 21.354 3.652 -8.085 1.00 91.50 80 ARG A O 1
ATOM 648 N N . GLU A 1 81 ? 19.710 3.567 -9.605 1.00 92.19 81 GLU A N 1
ATOM 649 C CA . GLU A 1 81 ? 20.490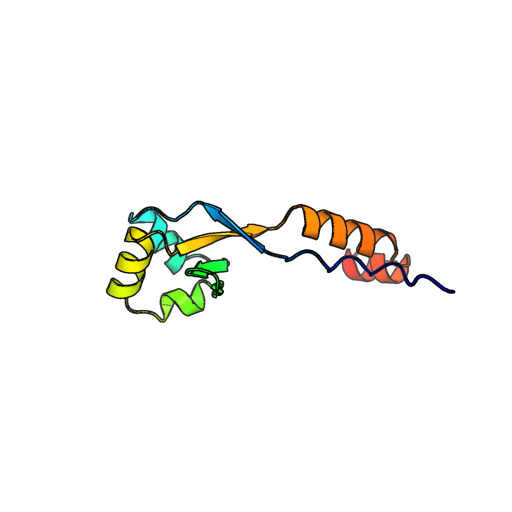 4.197 -10.672 1.00 92.19 81 GLU A CA 1
ATOM 650 C C . GLU A 1 81 ? 20.865 5.640 -10.311 1.00 92.19 81 GLU A C 1
ATOM 652 O O . GLU A 1 81 ? 22.014 6.059 -10.465 1.00 92.19 81 GLU A O 1
ATOM 657 N N . ARG A 1 82 ? 19.911 6.395 -9.758 1.00 89.50 82 ARG A N 1
ATOM 658 C CA . ARG A 1 82 ? 20.150 7.751 -9.263 1.00 89.50 82 ARG A CA 1
ATOM 659 C C . ARG A 1 82 ? 21.226 7.765 -8.179 1.00 89.50 82 ARG A C 1
ATOM 661 O O . ARG A 1 82 ? 22.123 8.599 -8.245 1.00 89.50 82 ARG A O 1
ATOM 668 N N . PHE A 1 83 ? 21.154 6.847 -7.217 1.00 90.38 83 PHE A N 1
ATOM 669 C CA . PHE A 1 83 ? 22.150 6.710 -6.159 1.00 90.38 83 PHE A CA 1
ATOM 670 C C . PHE A 1 83 ? 23.529 6.344 -6.720 1.00 90.38 83 PHE A C 1
ATOM 672 O O . PHE A 1 83 ? 24.532 6.932 -6.323 1.00 90.38 83 PHE A O 1
ATOM 679 N N . ALA A 1 84 ? 23.600 5.439 -7.701 1.00 90.94 84 ALA A N 1
ATOM 680 C CA . ALA A 1 84 ? 24.855 5.039 -8.336 1.00 90.94 84 ALA A CA 1
ATOM 681 C C . ALA A 1 84 ? 25.596 6.213 -9.003 1.00 90.94 84 ALA A C 1
ATOM 683 O O . ALA A 1 84 ? 26.828 6.223 -9.010 1.00 90.94 84 ALA A O 1
ATOM 684 N N . ARG A 1 85 ? 24.867 7.221 -9.496 1.00 90.88 85 ARG A N 1
ATOM 685 C CA . ARG A 1 85 ? 25.426 8.435 -10.117 1.00 90.88 85 ARG A CA 1
ATOM 686 C C . ARG A 1 85 ? 25.913 9.496 -9.120 1.00 90.88 85 ARG A C 1
ATOM 688 O O . ARG A 1 85 ? 26.549 10.452 -9.550 1.00 90.88 85 ARG A O 1
ATOM 695 N N . LEU A 1 86 ? 25.616 9.362 -7.825 1.00 90.56 86 LEU A N 1
ATOM 696 C CA . LEU A 1 86 ? 26.094 10.300 -6.804 1.00 90.56 86 LEU A CA 1
ATOM 697 C C . LEU A 1 86 ? 27.610 10.173 -6.589 1.00 90.56 86 LEU A C 1
ATOM 699 O O . LEU A 1 86 ? 28.195 9.096 -6.762 1.00 90.56 86 LEU A O 1
ATOM 703 N N . ASP A 1 87 ? 28.245 11.269 -6.180 1.00 91.56 87 ASP A N 1
ATOM 704 C CA . ASP A 1 87 ? 29.647 11.278 -5.770 1.00 91.56 87 ASP A CA 1
ATOM 705 C C . ASP A 1 87 ? 29.855 10.523 -4.442 1.00 91.56 87 ASP A C 1
ATOM 707 O O . ASP A 1 87 ? 28.905 10.202 -3.722 1.00 91.56 87 ASP A O 1
ATOM 711 N N . LYS A 1 88 ? 31.117 10.209 -4.122 1.00 88.50 88 LYS A N 1
ATOM 712 C CA . LYS A 1 88 ? 31.467 9.408 -2.939 1.00 88.50 88 LYS A CA 1
ATOM 713 C C . LYS A 1 88 ? 31.024 10.077 -1.629 1.00 88.50 88 LYS A C 1
ATOM 715 O O . LYS A 1 88 ? 30.545 9.370 -0.749 1.00 88.50 88 LYS A O 1
ATOM 720 N N . ALA A 1 89 ? 31.134 11.403 -1.512 1.00 88.19 89 ALA A N 1
ATOM 721 C CA . ALA A 1 89 ? 30.756 12.121 -0.296 1.00 88.19 89 ALA A CA 1
ATOM 722 C C . ALA A 1 89 ? 29.232 12.118 -0.100 1.00 88.19 89 ALA A C 1
ATOM 724 O O . ALA A 1 89 ? 28.749 11.817 0.991 1.00 88.19 89 ALA A O 1
ATOM 725 N N . SER A 1 90 ? 28.467 12.347 -1.172 1.00 87.50 90 SER A N 1
ATOM 726 C CA . SER A 1 90 ? 27.003 12.231 -1.153 1.00 87.50 90 SER A CA 1
ATOM 727 C C . SER A 1 90 ? 26.530 10.812 -0.820 1.00 87.50 90 SER A C 1
ATOM 729 O O . SER A 1 90 ? 25.557 10.642 -0.087 1.00 87.50 90 SER A O 1
ATOM 731 N N . LYS A 1 91 ? 27.216 9.780 -1.331 1.00 88.31 91 LYS A N 1
ATOM 732 C CA . LYS A 1 91 ? 26.915 8.378 -0.996 1.00 88.31 91 LYS A CA 1
ATOM 733 C C . LYS A 1 91 ? 27.177 8.083 0.479 1.00 88.31 91 LYS A C 1
ATOM 735 O O . LYS A 1 91 ? 26.280 7.558 1.129 1.00 88.31 91 LYS A O 1
ATOM 740 N N . ALA A 1 92 ? 28.342 8.476 0.996 1.00 86.38 92 ALA A N 1
ATOM 741 C CA . ALA A 1 92 ? 28.729 8.296 2.397 1.00 86.38 92 ALA A CA 1
ATOM 742 C C . ALA A 1 92 ? 27.739 8.975 3.364 1.00 86.38 92 ALA A C 1
ATOM 744 O O . ALA A 1 92 ? 27.294 8.370 4.337 1.00 86.38 92 ALA A O 1
ATOM 745 N N . ALA A 1 93 ? 27.289 10.193 3.039 1.00 87.25 93 ALA A N 1
ATOM 746 C CA . ALA A 1 93 ? 26.286 10.910 3.829 1.00 87.25 93 ALA A CA 1
ATOM 747 C C . ALA A 1 93 ? 24.920 10.197 3.887 1.00 87.25 93 ALA A C 1
ATOM 749 O O . ALA A 1 93 ? 24.206 10.313 4.880 1.00 87.25 93 ALA A O 1
ATOM 750 N N . ILE A 1 94 ? 24.545 9.467 2.832 1.00 84.81 94 ILE A N 1
ATOM 751 C CA . ILE A 1 94 ? 23.280 8.720 2.768 1.00 84.81 94 ILE A CA 1
ATOM 752 C C . ILE A 1 94 ? 23.401 7.353 3.453 1.00 84.81 94 ILE A C 1
ATOM 754 O O . ILE A 1 94 ? 22.448 6.921 4.099 1.00 84.81 94 ILE A O 1
ATOM 758 N N . THR A 1 95 ? 24.533 6.656 3.309 1.00 85.50 95 THR A N 1
ATOM 759 C CA . THR A 1 95 ? 24.751 5.335 3.928 1.00 85.50 95 THR A CA 1
ATOM 760 C C . THR A 1 95 ? 25.123 5.422 5.405 1.00 85.50 95 THR A C 1
ATOM 762 O O . THR A 1 95 ? 25.015 4.423 6.109 1.00 85.50 95 THR A O 1
ATOM 765 N N . GLY A 1 96 ? 25.528 6.601 5.887 1.00 77.31 96 GLY A N 1
ATOM 766 C CA . GLY A 1 96 ? 26.019 6.782 7.252 1.00 77.31 96 GLY A CA 1
ATOM 767 C C . GLY A 1 96 ? 27.411 6.184 7.472 1.00 77.31 96 GLY A C 1
ATOM 768 O O . GLY A 1 96 ? 27.849 6.065 8.613 1.00 77.31 96 GLY A O 1
ATOM 769 N N . GLU A 1 97 ? 28.108 5.806 6.398 1.00 67.88 97 GLU A N 1
ATOM 770 C CA . GLU A 1 97 ? 29.510 5.404 6.462 1.00 67.88 97 GLU A CA 1
ATOM 771 C C . GLU A 1 97 ? 30.377 6.663 6.591 1.00 67.88 97 GLU A C 1
ATOM 773 O O . GLU A 1 97 ? 30.205 7.627 5.844 1.00 67.88 97 GLU A O 1
ATOM 778 N N . ALA A 1 98 ? 31.303 6.677 7.554 1.00 54.69 98 ALA A N 1
ATOM 779 C CA . ALA A 1 98 ? 32.274 7.761 7.673 1.00 54.69 98 ALA A CA 1
ATOM 780 C C . ALA A 1 98 ? 33.142 7.815 6.398 1.00 54.69 98 ALA A C 1
ATOM 782 O O . ALA A 1 98 ? 33.641 6.781 5.952 1.00 54.69 98 ALA A O 1
ATOM 783 N N . ALA A 1 99 ? 33.247 9.010 5.804 1.00 54.94 99 ALA A N 1
ATOM 784 C CA . ALA A 1 99 ? 33.870 9.267 4.499 1.00 54.94 99 ALA A CA 1
ATOM 785 C C . ALA A 1 99 ? 35.361 8.895 4.414 1.00 54.94 99 ALA A C 1
ATOM 787 O O . ALA A 1 99 ? 36.080 9.119 5.413 1.00 54.94 99 ALA A O 1
#

Foldseek 3Di:
DPPPPPDPPQDDFWDFAAQAALDPVSVCCLVVDQFWWAQAPDIDGSVVVVPDDPVVNNVSSNVSRITGIDGDPSNVVVVVVVLVPDDPVVNCVVVVNDD

Organism: NCBI:txid1307950

Secondary structure (DSSP, 8-state):
-------PPPPPSEEEEEEPPSSHHHHHHHHH---EEEETTEEEEHHHHHTS-HHHHHHHHHTT-EEEEEEPHHHHHHHHHHHHTS-HHHHHHHHT---

Mean predicted aligned error: 6.97 Å

pLDDT: mean 88.0, std 12.78, range [39.41, 97.0]

Radius of gyration: 19.02 Å; Cα contacts (8 Å, |Δi|>4): 113; chains: 1; bounding box: 53×29×49 Å

Solvent-accessible surface area (backbone atoms only — not comparable to full-atom values): 5792 Å² total; per-residue (Å²): 133,86,79,74,73,77,76,76,76,79,64,59,61,63,40,84,46,61,60,40,59,79,46,72,64,46,53,48,49,42,69,73,39,94,46,51,27,21,55,62,93,43,80,41,47,21,72,64,59,62,73,46,56,69,69,57,52,51,50,35,22,66,72,50,33,30,19,40,47,36,77,26,68,65,28,53,53,49,52,51,55,56,56,68,72,49,54,72,66,63,45,22,69,72,72,69,47,85,123